Protein AF-A0A1E8Q1Q3-F1 (afdb_monomer_lite)

Organism: NCBI:txid1552759

Secondary structure (DSSP, 8-state):
--HHHHHHHHHHHHHHHHHHHHHTTTSTTHHHHHHHHHHHHHHHHHTT--HHHHHHHHTS-HHHHHHHHSGGGTTT------

Radius of gyration: 12.71 Å; chains: 1; bounding box: 31×31×27 Å

pLDDT: mean 82.24, std 17.11, range [33.78, 95.88]

Sequence (82 aa):
MNDVEVDTMLQAIRDANADVLAAGRRGPGTEAAQERLQHAVDRARAAGLNWGPIAAAIGIARGAAYHRYQRDRRFGWSAAHA

Foldseek 3Di:
DDPVVLVVLLVQLLVLLVQCVVCPDDHDCNVVSVVSNLVSVVVCVVVPHQLPSSCVSNVHDSVVSCVPNVVCVVVDPPPPDD

Structure (mmCIF, N/CA/C/O backbone):
data_AF-A0A1E8Q1Q3-F1
#
_entry.id   AF-A0A1E8Q1Q3-F1
#
loop_
_atom_site.group_PDB
_atom_site.id
_atom_site.type_symbol
_atom_site.label_atom_id
_atom_site.label_alt_id
_atom_site.label_comp_id
_atom_site.label_asym_id
_atom_site.label_entity_id
_atom_site.label_seq_id
_atom_site.pdbx_PDB_ins_code
_atom_site.Cartn_x
_atom_site.Cartn_y
_atom_site.Cartn_z
_atom_site.occupancy
_atom_site.B_iso_or_equiv
_atom_site.auth_seq_id
_atom_site.auth_comp_id
_atom_site.auth_asym_id
_atom_site.auth_atom_id
_atom_site.pdbx_PDB_model_num
ATOM 1 N N . MET A 1 1 ? -10.752 10.307 10.995 1.00 77.88 1 MET A N 1
ATOM 2 C CA . MET A 1 1 ? -10.502 9.835 9.626 1.00 77.88 1 MET A CA 1
ATOM 3 C C . MET A 1 1 ? -11.782 9.206 9.143 1.00 77.88 1 MET A C 1
ATOM 5 O O . MET A 1 1 ? -12.273 8.296 9.803 1.00 77.88 1 MET A O 1
ATOM 9 N N . ASN A 1 2 ? -12.352 9.766 8.087 1.00 88.50 2 ASN A N 1
ATOM 10 C CA . ASN A 1 2 ? -13.649 9.361 7.553 1.00 88.50 2 ASN A CA 1
ATOM 11 C C . ASN A 1 2 ? -13.467 8.259 6.498 1.00 88.50 2 ASN A C 1
ATOM 13 O O . ASN A 1 2 ? -12.372 8.103 5.956 1.00 88.50 2 ASN A O 1
ATOM 17 N N . ASP A 1 3 ? -14.526 7.513 6.174 1.00 88.88 3 ASP A N 1
ATOM 18 C CA . ASP A 1 3 ? -14.436 6.333 5.294 1.00 88.88 3 ASP A CA 1
ATOM 19 C C . ASP A 1 3 ? -13.834 6.637 3.911 1.00 88.88 3 ASP A C 1
ATOM 21 O O . ASP A 1 3 ? -13.053 5.847 3.385 1.00 88.88 3 ASP A O 1
ATOM 25 N N . VAL A 1 4 ? -14.110 7.823 3.356 1.00 92.38 4 VAL A N 1
ATOM 26 C CA . VAL A 1 4 ? -13.549 8.280 2.070 1.00 92.38 4 VAL A CA 1
ATOM 27 C C . VAL A 1 4 ? -12.028 8.461 2.136 1.00 92.38 4 VAL A C 1
ATOM 29 O O . VAL A 1 4 ? -11.314 8.103 1.201 1.00 92.38 4 VAL A O 1
ATOM 32 N N . GLU A 1 5 ? -11.509 8.994 3.245 1.00 91.25 5 GLU A N 1
ATOM 33 C CA . GLU A 1 5 ? -10.065 9.171 3.436 1.00 91.25 5 GLU A CA 1
ATOM 34 C C . GLU A 1 5 ? -9.368 7.817 3.583 1.00 91.25 5 GLU A C 1
ATOM 36 O O . GLU A 1 5 ? -8.297 7.605 3.014 1.00 91.25 5 GLU A O 1
ATOM 41 N N . VAL A 1 6 ? -10.001 6.884 4.308 1.00 91.69 6 VAL A N 1
ATOM 42 C CA . VAL A 1 6 ? -9.506 5.511 4.456 1.00 91.69 6 VAL A CA 1
ATOM 43 C C . VAL A 1 6 ? -9.421 4.833 3.095 1.00 91.69 6 VAL A C 1
ATOM 45 O O . VAL A 1 6 ? -8.371 4.285 2.763 1.00 91.69 6 VAL A O 1
ATOM 48 N N . ASP A 1 7 ? -10.485 4.892 2.293 1.00 94.62 7 ASP A N 1
ATOM 49 C CA . ASP A 1 7 ? -10.488 4.277 0.967 1.00 94.62 7 ASP A CA 1
ATOM 50 C C . ASP A 1 7 ? -9.451 4.919 0.037 1.00 94.62 7 ASP A C 1
ATOM 52 O O . ASP A 1 7 ? -8.691 4.204 -0.610 1.00 94.62 7 ASP A O 1
ATOM 56 N N . THR A 1 8 ? -9.305 6.247 0.073 1.00 95.31 8 THR A N 1
ATOM 57 C CA . THR A 1 8 ? -8.279 6.967 -0.702 1.00 95.31 8 THR A CA 1
ATOM 58 C C . THR A 1 8 ? -6.864 6.502 -0.343 1.00 95.31 8 THR A C 1
ATOM 60 O O . THR A 1 8 ? -6.035 6.261 -1.222 1.00 95.31 8 THR A O 1
ATOM 63 N N . MET A 1 9 ? -6.569 6.330 0.950 1.00 93.88 9 MET A N 1
ATOM 64 C CA . MET A 1 9 ? -5.266 5.828 1.400 1.00 93.88 9 MET A CA 1
ATOM 65 C C . MET A 1 9 ? -5.038 4.370 0.997 1.00 93.88 9 MET A C 1
ATOM 67 O O . MET A 1 9 ? -3.934 4.012 0.584 1.00 93.88 9 MET A O 1
ATOM 71 N N . LEU A 1 10 ? -6.068 3.526 1.093 1.00 94.88 10 LEU A N 1
ATOM 72 C CA . LEU A 1 10 ? -5.982 2.132 0.661 1.00 94.88 10 LEU A CA 1
ATOM 73 C C . LEU A 1 10 ? -5.821 2.021 -0.854 1.00 94.88 10 LEU A C 1
ATOM 75 O O . LEU A 1 10 ? -5.061 1.170 -1.310 1.00 94.88 10 LEU A O 1
ATOM 79 N N . GLN A 1 11 ? -6.469 2.890 -1.627 1.00 94.81 11 GLN A N 1
ATOM 80 C CA . GLN A 1 11 ? -6.317 2.931 -3.073 1.00 94.81 11 GLN A CA 1
ATOM 81 C C . GLN A 1 11 ? -4.894 3.329 -3.469 1.00 94.81 11 GLN A C 1
ATOM 83 O O . GLN A 1 11 ? -4.266 2.615 -4.243 1.00 94.81 11 GLN A O 1
ATOM 88 N N . ALA A 1 12 ? -4.324 4.359 -2.837 1.00 94.25 12 ALA A N 1
ATOM 89 C CA . ALA A 1 12 ? -2.930 4.740 -3.067 1.00 94.25 12 ALA A CA 1
ATOM 90 C C . ALA A 1 12 ? -1.938 3.597 -2.761 1.00 94.25 12 ALA A C 1
ATOM 92 O O . ALA A 1 12 ? -0.934 3.438 -3.455 1.00 94.25 12 ALA A O 1
ATOM 93 N N . ILE A 1 13 ? -2.216 2.779 -1.737 1.00 95.00 13 ILE A N 1
ATOM 94 C CA . ILE A 1 13 ? -1.425 1.578 -1.430 1.00 95.00 13 ILE A CA 1
ATOM 95 C C . ILE A 1 13 ? -1.566 0.520 -2.536 1.00 95.00 13 ILE A C 1
ATOM 97 O O . ILE A 1 13 ? -0.566 -0.088 -2.921 1.00 95.00 13 ILE A O 1
ATOM 101 N N . ARG A 1 14 ? -2.782 0.288 -3.048 1.00 95.88 14 ARG A N 1
ATOM 102 C CA . ARG A 1 14 ? -3.030 -0.667 -4.143 1.00 95.88 14 ARG A CA 1
ATOM 103 C C . ARG A 1 14 ? -2.295 -0.253 -5.414 1.00 95.88 14 ARG A C 1
ATOM 105 O O . ARG A 1 14 ? -1.633 -1.096 -6.011 1.00 95.88 14 ARG A O 1
ATOM 112 N N . ASP A 1 15 ? -2.362 1.025 -5.773 1.00 94.50 15 ASP A N 1
ATOM 113 C CA . ASP A 1 15 ? -1.718 1.564 -6.973 1.00 94.50 15 ASP A CA 1
ATOM 114 C C . ASP A 1 15 ? -0.191 1.418 -6.880 1.00 94.50 15 ASP A C 1
ATOM 116 O O . ASP A 1 15 ? 0.443 0.858 -7.772 1.00 94.50 15 ASP A O 1
ATOM 120 N N . ALA A 1 16 ? 0.402 1.789 -5.740 1.00 92.00 16 ALA A N 1
ATOM 121 C CA . ALA A 1 16 ? 1.838 1.613 -5.520 1.00 92.00 16 ALA A CA 1
ATOM 122 C C . ALA A 1 16 ? 2.262 0.131 -5.506 1.00 92.00 16 ALA A C 1
ATOM 124 O O . ALA A 1 16 ? 3.351 -0.219 -5.957 1.00 92.00 16 ALA A O 1
ATOM 125 N N . ASN A 1 17 ? 1.412 -0.770 -5.005 1.00 93.06 17 ASN A N 1
ATOM 126 C CA . ASN A 1 17 ? 1.679 -2.205 -5.062 1.00 93.06 17 ASN A CA 1
ATOM 127 C C . ASN A 1 17 ? 1.599 -2.739 -6.499 1.00 93.06 17 ASN A C 1
ATOM 129 O O . ASN A 1 17 ? 2.418 -3.573 -6.879 1.00 93.06 17 ASN A O 1
ATOM 133 N N . ALA A 1 18 ? 0.664 -2.239 -7.310 1.00 91.56 18 ALA A N 1
ATOM 134 C CA . ALA A 1 18 ? 0.577 -2.573 -8.727 1.00 91.56 18 ALA A CA 1
ATOM 135 C C . ALA A 1 18 ? 1.838 -2.130 -9.485 1.00 91.56 18 ALA A C 1
ATOM 137 O O . ALA A 1 18 ? 2.380 -2.925 -10.252 1.00 91.56 18 ALA A O 1
ATOM 138 N N . ASP A 1 19 ? 2.369 -0.938 -9.195 1.00 89.31 19 ASP A N 1
ATOM 139 C CA . ASP A 1 19 ? 3.640 -0.460 -9.756 1.00 89.31 19 ASP A CA 1
ATOM 140 C C . ASP A 1 19 ? 4.808 -1.397 -9.412 1.00 89.31 19 ASP A C 1
ATOM 142 O O . ASP A 1 19 ? 5.615 -1.737 -10.279 1.00 89.31 19 ASP A O 1
ATOM 146 N N . VAL A 1 20 ? 4.890 -1.865 -8.160 1.00 89.00 20 VAL A N 1
ATOM 147 C CA . VAL A 1 20 ? 5.923 -2.826 -7.729 1.00 89.00 20 VAL A CA 1
ATOM 148 C C . VAL A 1 20 ? 5.792 -4.151 -8.478 1.00 89.00 20 VAL A C 1
ATOM 150 O O . VAL A 1 20 ? 6.796 -4.733 -8.889 1.00 89.00 20 VAL A O 1
ATOM 153 N N . LEU A 1 21 ? 4.564 -4.640 -8.659 1.00 89.38 21 LEU A N 1
ATOM 154 C CA . LEU A 1 21 ? 4.309 -5.874 -9.398 1.00 89.38 21 LEU A CA 1
ATOM 155 C C . LEU A 1 21 ? 4.649 -5.718 -10.888 1.00 89.38 21 LEU A C 1
ATOM 157 O O . LEU A 1 21 ? 5.235 -6.633 -11.467 1.00 89.38 21 LEU A O 1
ATOM 161 N N . ALA A 1 22 ? 4.345 -4.562 -11.484 1.00 87.25 22 ALA A N 1
ATOM 162 C CA . ALA A 1 22 ? 4.627 -4.248 -12.883 1.00 87.25 22 ALA A CA 1
ATOM 163 C C . ALA A 1 22 ? 6.128 -4.059 -13.161 1.00 87.25 22 ALA A C 1
ATOM 165 O O . ALA A 1 22 ? 6.624 -4.530 -14.183 1.00 87.25 22 ALA A O 1
ATOM 166 N N . ALA A 1 23 ? 6.871 -3.431 -12.242 1.00 84.56 23 ALA A N 1
ATOM 167 C CA . ALA A 1 23 ? 8.326 -3.269 -12.343 1.00 84.56 23 ALA A CA 1
ATOM 168 C C . ALA A 1 23 ? 9.091 -4.610 -12.267 1.00 84.56 23 ALA A C 1
ATOM 170 O O . ALA A 1 23 ? 10.238 -4.716 -12.714 1.00 84.56 23 ALA A O 1
ATOM 171 N N . GLY A 1 24 ? 8.454 -5.656 -11.731 1.00 79.88 24 GLY A N 1
ATOM 172 C CA . GLY A 1 24 ? 9.040 -6.983 -11.587 1.00 79.88 24 GLY A CA 1
ATOM 173 C C . GLY A 1 24 ? 10.111 -7.055 -10.491 1.00 79.88 24 GLY A C 1
ATOM 174 O O . GLY A 1 24 ? 10.233 -6.184 -9.638 1.00 79.88 24 GLY A O 1
ATOM 175 N N . ARG A 1 25 ? 10.892 -8.148 -10.461 1.00 65.31 25 ARG A N 1
ATOM 176 C CA . ARG A 1 25 ? 11.851 -8.405 -9.362 1.00 65.31 25 ARG A CA 1
ATOM 177 C C . ARG A 1 25 ? 13.195 -7.679 -9.486 1.00 65.31 25 ARG A C 1
ATOM 179 O O . ARG A 1 25 ? 13.898 -7.603 -8.483 1.00 65.31 25 ARG A O 1
ATOM 186 N N . ARG A 1 26 ? 13.610 -7.262 -10.688 1.00 62.84 26 ARG A N 1
ATOM 187 C CA . ARG A 1 26 ? 14.966 -6.730 -10.969 1.00 62.84 26 ARG A CA 1
ATOM 188 C C . ARG A 1 26 ? 14.99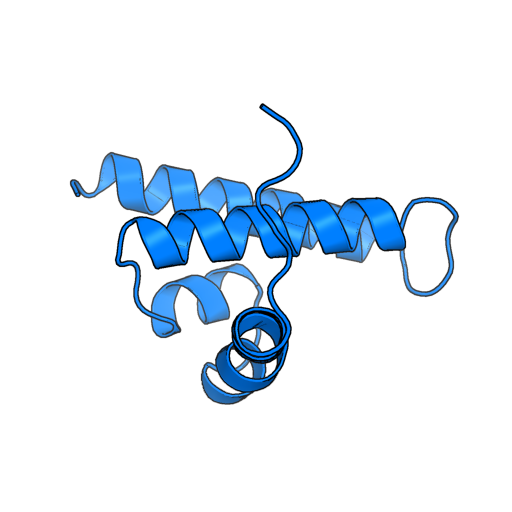3 -5.719 -12.126 1.00 62.84 26 ARG A C 1
ATOM 190 O O . ARG A 1 26 ? 15.995 -5.618 -12.827 1.00 62.84 26 ARG A O 1
ATOM 197 N N . GLY A 1 27 ? 13.886 -5.021 -12.368 1.00 65.31 27 GLY A N 1
ATOM 198 C CA . GLY A 1 27 ? 13.827 -3.975 -13.389 1.00 65.31 27 GLY A CA 1
ATOM 199 C C . GLY A 1 27 ? 14.341 -2.633 -12.852 1.00 65.31 27 GLY A C 1
ATOM 200 O O . GLY A 1 27 ? 14.134 -2.346 -11.664 1.00 65.31 27 GLY A O 1
ATOM 201 N N . PRO A 1 28 ? 14.970 -1.785 -13.688 1.00 59.50 28 PRO A N 1
ATOM 202 C CA . PRO A 1 28 ? 15.192 -0.385 -13.334 1.00 59.50 28 PRO A CA 1
ATOM 203 C C . PRO A 1 28 ? 13.828 0.256 -13.033 1.00 59.50 28 PRO A C 1
ATOM 205 O O . PRO A 1 28 ? 12.940 0.251 -13.879 1.00 59.50 28 PRO A O 1
ATOM 208 N N . GLY A 1 29 ? 13.628 0.721 -11.797 1.00 72.44 29 GLY A N 1
ATOM 209 C CA . GLY A 1 29 ? 12.334 1.218 -11.301 1.00 72.44 29 GLY A CA 1
ATOM 210 C C . GLY A 1 29 ? 11.704 0.383 -10.181 1.00 72.44 29 GLY A C 1
ATOM 211 O O . GLY A 1 29 ? 10.775 0.856 -9.533 1.00 72.44 29 GLY A O 1
ATOM 212 N N . THR A 1 30 ? 12.240 -0.808 -9.887 1.00 82.94 30 THR A N 1
ATOM 213 C CA . THR A 1 30 ? 11.760 -1.645 -8.769 1.00 82.94 30 THR A CA 1
ATOM 214 C C . THR A 1 30 ? 11.970 -0.956 -7.417 1.00 82.94 30 THR A C 1
ATOM 216 O O . THR A 1 30 ? 11.067 -0.964 -6.586 1.00 82.94 30 THR A O 1
ATOM 219 N N . GLU A 1 31 ? 13.133 -0.335 -7.199 1.00 83.69 31 GLU A N 1
ATOM 220 C CA . GLU A 1 31 ? 13.443 0.387 -5.953 1.00 83.69 31 GLU A CA 1
ATOM 221 C C . GLU A 1 31 ? 12.515 1.588 -5.763 1.00 83.69 31 GLU A C 1
ATOM 223 O O . GLU A 1 31 ? 11.836 1.678 -4.746 1.00 83.69 31 GLU A O 1
ATOM 228 N N . ALA A 1 32 ? 12.369 2.434 -6.787 1.00 85.25 32 ALA A N 1
ATOM 229 C CA . ALA A 1 32 ? 11.461 3.580 -6.743 1.00 85.25 32 ALA A CA 1
ATOM 230 C C . ALA A 1 32 ? 9.994 3.169 -6.506 1.00 85.25 32 ALA A C 1
ATOM 232 O O . ALA A 1 32 ? 9.267 3.832 -5.766 1.00 85.25 32 ALA A O 1
ATOM 233 N N . ALA A 1 33 ? 9.536 2.064 -7.106 1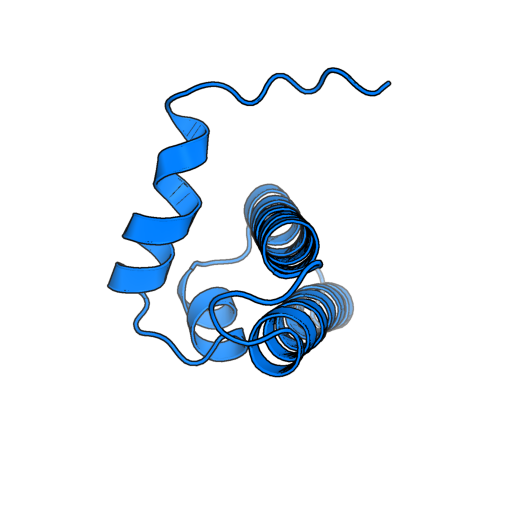.00 86.81 33 ALA A N 1
ATOM 234 C CA . ALA A 1 33 ? 8.197 1.537 -6.851 1.00 86.81 33 ALA A CA 1
ATOM 235 C C . ALA A 1 33 ? 8.052 1.033 -5.401 1.00 86.81 33 ALA A C 1
ATOM 237 O O . ALA A 1 33 ? 7.032 1.279 -4.755 1.00 86.81 33 ALA A O 1
ATOM 238 N N . GLN A 1 34 ? 9.079 0.369 -4.860 1.00 88.81 34 GLN A N 1
ATOM 239 C CA . GLN A 1 34 ? 9.090 -0.083 -3.467 1.00 88.81 34 GLN A CA 1
ATOM 240 C C . GLN A 1 34 ? 9.100 1.089 -2.481 1.00 88.81 34 GLN A C 1
ATOM 242 O O . GLN A 1 34 ? 8.359 1.043 -1.500 1.00 88.81 34 GLN A O 1
ATOM 247 N N . GLU A 1 35 ? 9.859 2.149 -2.760 1.00 88.81 35 GLU A N 1
ATOM 248 C CA . GLU A 1 35 ? 9.863 3.385 -1.971 1.00 88.81 35 GLU A CA 1
ATOM 249 C C . GLU A 1 35 ? 8.489 4.062 -1.977 1.00 88.81 35 GLU A C 1
ATOM 251 O O . GLU A 1 35 ? 7.977 4.430 -0.921 1.00 88.81 35 GLU A O 1
ATOM 256 N N . ARG A 1 36 ? 7.829 4.166 -3.140 1.00 89.75 36 ARG A N 1
ATOM 257 C CA . ARG A 1 36 ? 6.455 4.697 -3.220 1.00 89.75 36 ARG A CA 1
ATOM 258 C C . ARG A 1 36 ? 5.478 3.881 -2.382 1.00 89.75 36 ARG A C 1
ATOM 260 O O . ARG A 1 36 ? 4.635 4.456 -1.690 1.00 89.75 36 ARG A O 1
ATOM 267 N N . LEU A 1 37 ? 5.602 2.554 -2.416 1.00 91.88 37 LEU A N 1
ATOM 268 C CA . LEU A 1 37 ? 4.771 1.669 -1.607 1.00 91.88 37 LEU A CA 1
ATOM 269 C C . LEU A 1 37 ? 5.040 1.854 -0.107 1.00 91.88 37 LEU A C 1
ATOM 271 O O . LEU A 1 37 ? 4.088 1.959 0.666 1.00 91.88 37 LEU A O 1
ATOM 275 N N . GLN A 1 38 ? 6.307 1.953 0.302 1.00 91.62 38 GLN A N 1
ATOM 276 C CA . GLN A 1 38 ? 6.696 2.248 1.685 1.00 91.62 38 GLN A CA 1
ATOM 277 C C . GLN A 1 38 ? 6.087 3.581 2.146 1.00 91.62 38 GLN A C 1
ATOM 279 O O . GLN A 1 38 ? 5.385 3.625 3.155 1.00 91.62 38 GLN A O 1
ATOM 284 N N . HIS A 1 39 ? 6.220 4.635 1.343 1.00 91.06 39 HIS A N 1
ATOM 285 C CA . HIS A 1 39 ? 5.627 5.944 1.610 1.00 91.06 39 HIS A CA 1
ATOM 286 C C . HIS A 1 39 ? 4.102 5.922 1.760 1.00 91.06 39 HIS A C 1
ATOM 288 O O . HIS A 1 39 ? 3.548 6.607 2.625 1.00 91.06 39 HIS A O 1
ATOM 294 N N . ALA A 1 40 ? 3.397 5.177 0.906 1.00 93.19 40 ALA A N 1
ATOM 295 C CA . ALA A 1 40 ? 1.946 5.040 0.996 1.00 93.19 40 ALA A CA 1
ATOM 296 C C . ALA A 1 40 ? 1.533 4.331 2.296 1.00 93.19 40 ALA A C 1
ATOM 298 O O . ALA A 1 40 ? 0.620 4.789 2.989 1.00 93.19 40 ALA A O 1
ATOM 299 N N . VAL A 1 41 ? 2.250 3.266 2.669 1.00 93.12 41 VAL A N 1
ATOM 300 C CA . VAL A 1 41 ? 2.040 2.542 3.930 1.00 93.12 41 VAL A CA 1
ATOM 301 C C . VAL A 1 41 ? 2.327 3.436 5.137 1.00 93.12 41 VAL A C 1
ATOM 303 O O . VAL A 1 41 ? 1.525 3.463 6.073 1.00 93.12 41 VAL A O 1
ATOM 306 N N . ASP A 1 42 ? 3.411 4.207 5.117 1.00 90.69 42 ASP A N 1
ATOM 307 C CA . ASP A 1 42 ? 3.781 5.096 6.219 1.00 90.69 42 ASP A CA 1
ATOM 308 C C . ASP A 1 42 ? 2.775 6.226 6.412 1.00 90.69 42 ASP A C 1
ATOM 310 O O . ASP A 1 42 ? 2.379 6.496 7.547 1.00 90.69 42 ASP A O 1
ATOM 314 N N . ARG A 1 43 ? 2.277 6.832 5.326 1.00 90.56 43 ARG A N 1
ATOM 315 C CA . ARG A 1 43 ? 1.193 7.824 5.408 1.00 90.56 43 ARG A CA 1
ATOM 316 C C . ARG A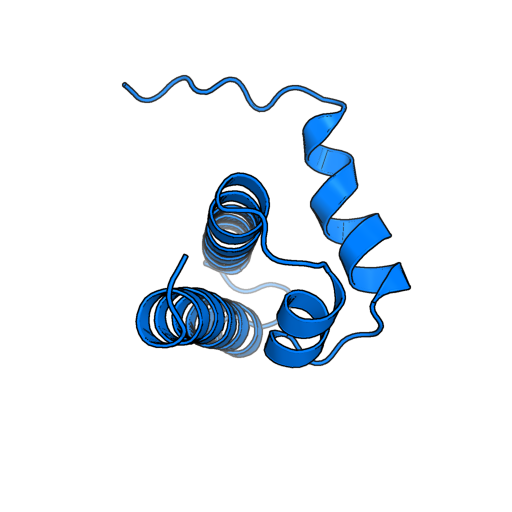 1 43 ? -0.075 7.225 6.007 1.00 90.56 43 ARG A C 1
ATOM 318 O O . ARG A 1 43 ? -0.647 7.815 6.922 1.00 90.56 43 ARG A O 1
ATOM 325 N N . ALA A 1 44 ? -0.475 6.032 5.566 1.00 91.56 44 ALA A N 1
ATOM 326 C CA . ALA A 1 44 ? -1.630 5.342 6.132 1.00 91.56 44 ALA A CA 1
ATOM 327 C C . ALA A 1 44 ? -1.433 5.022 7.626 1.00 91.56 44 ALA A C 1
ATOM 329 O O . ALA A 1 44 ? -2.342 5.193 8.439 1.00 91.56 44 ALA A O 1
ATOM 330 N N . ARG A 1 45 ? -0.225 4.607 8.026 1.00 91.69 45 ARG A N 1
ATOM 331 C CA . ARG A 1 45 ? 0.110 4.347 9.434 1.00 91.69 45 ARG A CA 1
ATOM 332 C C . ARG A 1 45 ? 0.145 5.616 10.277 1.00 91.69 45 ARG A C 1
ATOM 334 O O . ARG A 1 45 ? -0.334 5.572 11.409 1.00 91.69 45 ARG A O 1
ATOM 341 N N . ALA A 1 46 ? 0.678 6.717 9.753 1.00 89.19 46 ALA A N 1
ATOM 342 C CA . ALA A 1 46 ? 0.685 8.020 10.416 1.00 89.19 46 ALA A CA 1
ATOM 343 C C . ALA A 1 46 ? -0.739 8.561 10.620 1.00 89.19 46 ALA A C 1
ATOM 345 O O . ALA A 1 46 ? -1.028 9.139 11.662 1.00 89.19 46 ALA A O 1
ATOM 346 N N . ALA A 1 47 ? -1.645 8.282 9.679 1.00 87.94 47 ALA A N 1
ATOM 347 C CA . ALA A 1 47 ? -3.068 8.595 9.789 1.00 87.94 47 ALA A CA 1
ATOM 348 C C . ALA A 1 47 ? -3.850 7.652 10.729 1.00 87.94 47 ALA A C 1
ATOM 350 O O . ALA A 1 47 ? -5.034 7.864 10.987 1.00 87.94 47 ALA A O 1
ATOM 351 N N . GLY A 1 48 ? -3.201 6.611 11.264 1.00 90.81 48 GLY A N 1
ATOM 352 C CA . GLY A 1 48 ? -3.786 5.693 12.241 1.00 90.81 48 GLY A CA 1
ATOM 353 C C . GLY A 1 48 ? -4.443 4.441 11.652 1.00 90.81 48 GLY A C 1
ATOM 354 O O . GLY A 1 48 ? -5.058 3.687 12.407 1.00 90.81 48 GLY A O 1
ATOM 355 N N . LEU A 1 49 ? -4.303 4.157 10.348 1.00 91.56 49 LEU A N 1
ATOM 356 C CA . LEU A 1 49 ? -4.848 2.925 9.762 1.00 91.56 49 LEU A CA 1
ATOM 357 C C . LEU A 1 49 ? -4.203 1.688 10.382 1.00 91.56 49 LEU A C 1
ATOM 359 O O . LEU A 1 49 ? -2.986 1.601 10.565 1.00 91.56 49 LEU A O 1
ATOM 363 N N . ASN A 1 50 ? -5.022 0.675 10.642 1.00 91.88 50 ASN A N 1
ATOM 364 C CA . ASN A 1 50 ? -4.559 -0.613 11.134 1.00 91.88 50 ASN A CA 1
ATOM 365 C C . ASN A 1 50 ? -3.805 -1.406 10.056 1.00 91.88 50 ASN A C 1
ATOM 367 O O . ASN A 1 50 ? -4.067 -1.294 8.861 1.00 91.88 50 ASN A O 1
ATOM 371 N N . TRP A 1 51 ? -2.913 -2.298 10.494 1.00 91.69 51 TRP A N 1
ATOM 372 C CA . TRP A 1 51 ? -2.177 -3.191 9.591 1.00 91.69 51 TRP A CA 1
ATOM 373 C C . TRP A 1 51 ? -3.070 -4.159 8.808 1.00 91.69 51 TRP A C 1
ATOM 375 O O . TRP A 1 51 ? -2.649 -4.638 7.767 1.00 91.69 51 TRP A O 1
ATOM 385 N N . GLY A 1 52 ? -4.279 -4.467 9.294 1.00 94.50 52 GLY A N 1
ATOM 386 C CA . GLY A 1 52 ? -5.209 -5.376 8.612 1.00 94.50 52 GL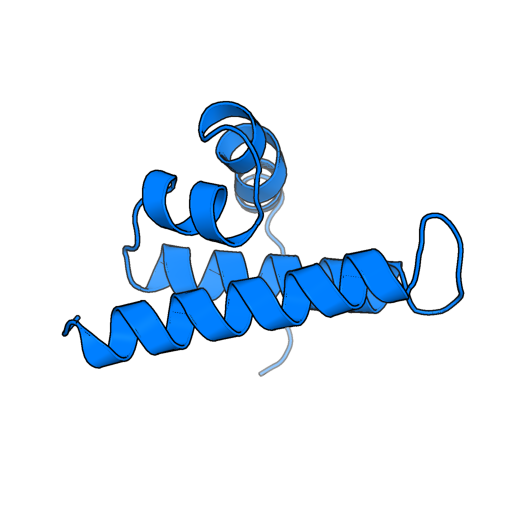Y A CA 1
ATOM 387 C C . GLY A 1 52 ? -5.621 -4.866 7.224 1.00 94.50 52 GLY A C 1
ATOM 388 O O . GLY A 1 52 ? -5.289 -5.520 6.239 1.00 94.50 52 GLY A O 1
ATOM 389 N N . PRO A 1 53 ? -6.272 -3.691 7.128 1.00 94.00 53 PRO A N 1
ATOM 390 C CA . PRO A 1 53 ? -6.628 -3.078 5.847 1.00 94.00 53 PRO A CA 1
ATOM 391 C C . PRO A 1 53 ? -5.435 -2.867 4.906 1.00 94.00 53 PRO A C 1
ATOM 393 O O . PRO A 1 53 ? -5.530 -3.164 3.720 1.00 94.00 53 PRO A O 1
ATOM 396 N N . ILE A 1 54 ? -4.290 -2.429 5.440 1.00 94.19 54 ILE A N 1
ATOM 397 C CA . ILE A 1 54 ? -3.056 -2.231 4.662 1.00 94.19 54 ILE A CA 1
ATOM 398 C C . ILE A 1 54 ? -2.573 -3.558 4.060 1.00 94.19 54 ILE A C 1
ATOM 400 O O . ILE A 1 54 ? -2.277 -3.633 2.872 1.00 94.19 54 ILE A O 1
ATOM 404 N N . ALA A 1 55 ? -2.522 -4.620 4.868 1.00 94.38 55 ALA A N 1
ATOM 405 C CA . ALA 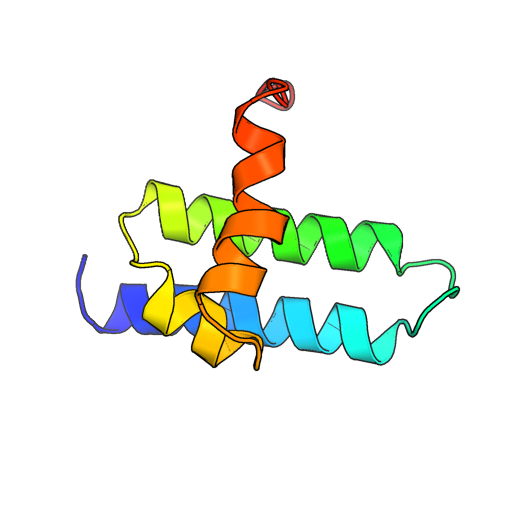A 1 55 ? -2.104 -5.948 4.431 1.00 94.38 55 ALA A CA 1
ATOM 406 C C . ALA A 1 55 ? -3.052 -6.533 3.372 1.00 94.38 55 ALA A C 1
ATOM 408 O O . ALA A 1 55 ? -2.589 -7.111 2.389 1.00 94.38 55 ALA A O 1
ATOM 409 N N . ALA A 1 56 ? -4.362 -6.323 3.539 1.00 95.12 56 ALA A N 1
ATOM 410 C CA . ALA A 1 56 ? -5.364 -6.710 2.552 1.00 95.12 56 ALA A CA 1
ATOM 411 C C . ALA A 1 56 ? -5.180 -5.959 1.223 1.00 95.12 56 ALA A C 1
ATOM 413 O O . ALA A 1 56 ? -5.257 -6.576 0.165 1.00 95.12 56 ALA A O 1
ATOM 414 N N . ALA A 1 57 ? -4.873 -4.657 1.265 1.00 94.12 57 ALA A N 1
ATOM 415 C CA . ALA A 1 57 ? -4.657 -3.838 0.071 1.00 94.12 57 ALA A CA 1
ATOM 416 C C . ALA A 1 57 ? -3.455 -4.292 -0.779 1.00 94.12 57 ALA A C 1
ATOM 418 O O . ALA A 1 57 ? -3.492 -4.166 -1.998 1.00 94.12 57 ALA A O 1
ATOM 419 N N . ILE A 1 58 ? -2.417 -4.854 -0.157 1.00 92.44 58 ILE A N 1
ATOM 420 C CA . ILE A 1 58 ? -1.224 -5.369 -0.857 1.00 92.44 58 ILE A CA 1
ATOM 421 C C . ILE A 1 58 ? -1.238 -6.893 -1.059 1.00 92.44 58 ILE A C 1
ATOM 423 O O . ILE A 1 58 ? -0.296 -7.447 -1.621 1.00 92.44 58 ILE A O 1
ATOM 427 N N . GLY A 1 59 ? -2.286 -7.583 -0.597 1.00 93.19 59 GLY A N 1
ATOM 428 C CA . GLY A 1 59 ? -2.463 -9.024 -0.792 1.00 93.19 59 GLY A CA 1
ATOM 429 C C . GLY A 1 59 ? -1.524 -9.912 0.033 1.00 93.19 59 GLY A C 1
ATOM 430 O O . GLY A 1 59 ? -1.181 -11.007 -0.411 1.00 93.19 59 GLY A O 1
ATOM 431 N N . ILE A 1 60 ? -1.090 -9.472 1.220 1.00 92.44 60 ILE A N 1
ATOM 432 C CA . ILE A 1 60 ? -0.225 -10.274 2.106 1.00 92.44 60 ILE A CA 1
ATOM 433 C C . ILE A 1 60 ? -0.839 -10.461 3.494 1.00 92.44 60 ILE A C 1
ATOM 435 O O . ILE A 1 60 ? -1.767 -9.766 3.901 1.00 92.44 60 ILE A O 1
ATOM 439 N N . ALA A 1 61 ? -0.286 -11.395 4.268 1.00 92.94 61 ALA A N 1
ATOM 440 C CA . ALA A 1 61 ? -0.697 -11.588 5.653 1.00 92.94 61 ALA A CA 1
ATOM 441 C C . ALA A 1 61 ? -0.331 -10.373 6.526 1.00 92.94 61 ALA A C 1
ATOM 443 O O . ALA A 1 61 ? 0.757 -9.808 6.408 1.00 92.94 61 ALA A O 1
ATOM 444 N N . ARG A 1 62 ? -1.193 -10.032 7.494 1.00 92.12 62 ARG A N 1
ATOM 445 C CA . ARG A 1 62 ? -0.971 -8.923 8.445 1.00 92.12 62 ARG A CA 1
ATOM 446 C C . ARG A 1 62 ? 0.404 -8.971 9.118 1.00 92.12 62 ARG A C 1
ATOM 448 O O . ARG A 1 62 ? 1.062 -7.940 9.228 1.00 92.12 62 ARG A O 1
ATOM 455 N N . GLY A 1 63 ? 0.832 -10.153 9.568 1.00 88.88 63 GLY A N 1
ATOM 456 C CA . GLY A 1 63 ? 2.145 -10.338 10.194 1.00 88.88 63 GLY A CA 1
ATOM 457 C C . GLY A 1 63 ? 3.295 -10.026 9.235 1.00 88.88 63 GLY A C 1
ATOM 458 O O . GLY A 1 63 ? 4.239 -9.342 9.617 1.00 88.88 63 GLY A O 1
ATOM 459 N N . ALA A 1 64 ? 3.180 -10.435 7.969 1.00 88.62 64 ALA A N 1
ATOM 460 C CA . ALA A 1 64 ? 4.174 -10.130 6.944 1.00 88.62 64 ALA A CA 1
ATOM 461 C C . ALA A 1 64 ? 4.252 -8.622 6.657 1.00 88.62 64 ALA A C 1
ATOM 463 O O . ALA A 1 64 ? 5.351 -8.082 6.566 1.00 88.62 64 ALA A O 1
ATOM 464 N N . ALA A 1 65 ? 3.110 -7.926 6.593 1.00 89.94 65 ALA A N 1
ATOM 465 C CA . ALA A 1 65 ? 3.079 -6.470 6.440 1.00 89.94 65 ALA A CA 1
ATOM 466 C C . ALA A 1 65 ? 3.748 -5.757 7.623 1.00 89.94 65 ALA A C 1
ATOM 468 O O . ALA A 1 65 ? 4.611 -4.906 7.427 1.00 89.94 65 ALA A O 1
ATOM 469 N N . TYR A 1 66 ? 3.416 -6.155 8.851 1.00 88.00 66 TYR A N 1
ATOM 470 C CA . TYR A 1 66 ? 4.057 -5.622 10.051 1.00 88.00 66 TYR A CA 1
ATOM 471 C C . TYR A 1 66 ? 5.578 -5.818 10.013 1.00 88.00 66 TYR A C 1
ATOM 473 O O . TYR A 1 66 ? 6.324 -4.851 10.115 1.00 88.00 66 TYR A O 1
ATOM 481 N N . HIS A 1 67 ? 6.052 -7.045 9.782 1.00 87.69 67 HIS A N 1
ATOM 482 C CA . HIS A 1 67 ? 7.487 -7.331 9.732 1.00 87.69 67 HIS A CA 1
ATOM 483 C C . HIS A 1 67 ? 8.221 -6.576 8.619 1.00 87.69 67 HIS A C 1
ATOM 485 O O . HIS A 1 67 ? 9.366 -6.172 8.820 1.00 87.69 67 HIS A O 1
ATOM 491 N N . ARG A 1 68 ? 7.580 -6.395 7.460 1.00 86.12 68 ARG A N 1
ATOM 492 C CA . ARG A 1 68 ? 8.175 -5.739 6.293 1.00 86.12 68 ARG A CA 1
ATOM 493 C C . ARG A 1 68 ? 8.265 -4.225 6.462 1.00 86.12 68 ARG A C 1
ATOM 495 O O . ARG A 1 68 ? 9.344 -3.678 6.299 1.00 86.12 68 ARG A O 1
ATOM 502 N N . TYR A 1 69 ? 7.160 -3.575 6.822 1.00 84.50 69 TYR A N 1
ATOM 503 C CA . TYR A 1 69 ? 7.035 -2.113 6.765 1.00 84.50 69 TYR A CA 1
ATOM 504 C C . TYR A 1 69 ? 7.255 -1.420 8.113 1.00 84.50 69 TYR A C 1
ATOM 506 O O . TYR A 1 69 ? 7.498 -0.221 8.162 1.00 84.50 69 TYR A O 1
ATOM 514 N N . GLN A 1 70 ? 7.185 -2.139 9.238 1.00 77.25 70 GLN A N 1
ATOM 515 C CA . GLN A 1 70 ? 7.488 -1.539 10.540 1.00 77.25 70 GLN A CA 1
ATOM 516 C C . GLN A 1 70 ? 9.000 -1.429 10.792 1.00 77.25 70 GLN A C 1
ATOM 518 O O . GLN A 1 70 ? 9.431 -0.591 11.587 1.00 77.25 70 GLN A O 1
ATOM 523 N N . ARG A 1 71 ? 9.812 -2.279 10.147 1.00 61.31 71 ARG A N 1
ATOM 524 C CA . ARG A 1 71 ? 11.257 -2.371 10.404 1.00 61.31 71 ARG A CA 1
ATOM 525 C C . ARG A 1 71 ? 11.989 -1.057 10.095 1.00 61.31 71 ARG A C 1
ATOM 527 O O . ARG A 1 71 ? 12.922 -0.723 10.824 1.00 61.31 71 ARG A O 1
ATOM 534 N N . ASP A 1 72 ? 11.490 -0.281 9.133 1.00 55.03 72 ASP A N 1
ATOM 535 C CA . ASP A 1 72 ? 12.048 1.023 8.746 1.00 55.03 72 ASP A CA 1
ATOM 536 C C . ASP A 1 72 ? 11.796 2.153 9.747 1.00 55.03 72 ASP A C 1
ATOM 538 O O . ASP A 1 72 ? 12.493 3.161 9.738 1.00 55.03 72 ASP A O 1
ATOM 542 N N . ARG A 1 73 ? 10.887 1.988 10.716 1.00 52.88 73 ARG A N 1
ATOM 543 C CA . ARG A 1 73 ? 10.744 2.987 11.790 1.00 52.88 73 ARG A CA 1
ATOM 544 C C . ARG A 1 73 ? 11.852 2.916 12.841 1.00 52.88 73 ARG A C 1
ATOM 546 O O . ARG A 1 73 ? 11.989 3.851 13.626 1.00 52.88 73 ARG A O 1
ATOM 553 N N . ARG A 1 74 ? 12.602 1.807 12.917 1.00 47.12 74 ARG A N 1
ATOM 554 C CA . ARG A 1 74 ? 13.631 1.599 13.954 1.00 47.12 74 ARG A CA 1
ATOM 555 C C . ARG A 1 74 ? 14.999 2.160 13.553 1.00 47.12 74 ARG A C 1
ATOM 557 O O . ARG A 1 74 ? 15.780 2.498 14.436 1.00 47.12 74 ARG A O 1
ATOM 564 N N . PHE A 1 75 ? 15.263 2.297 12.256 1.00 45.97 75 PHE A N 1
ATOM 565 C CA . PHE A 1 75 ? 16.398 3.044 11.721 1.00 45.97 75 PHE A CA 1
ATOM 566 C C . PHE A 1 75 ? 15.833 4.291 11.065 1.00 45.97 75 PHE A C 1
ATOM 568 O O . PHE A 1 75 ? 15.379 4.223 9.935 1.00 45.97 75 PHE A O 1
ATOM 575 N N . GLY A 1 76 ? 15.775 5.388 11.824 1.00 43.44 76 GLY A N 1
ATOM 576 C CA . GLY A 1 76 ? 15.134 6.629 11.408 1.00 43.44 76 GLY A CA 1
ATOM 577 C C . GLY A 1 76 ? 15.500 7.022 9.982 1.00 43.44 76 GLY A C 1
ATOM 578 O O . GLY A 1 76 ? 16.570 7.577 9.740 1.00 43.44 76 GLY A O 1
ATOM 579 N N . TRP A 1 77 ? 14.576 6.786 9.054 1.00 43.72 77 TRP A N 1
ATOM 580 C CA . TRP A 1 77 ? 14.533 7.547 7.828 1.00 43.72 77 TRP A CA 1
ATOM 581 C C . TRP A 1 77 ? 14.090 8.949 8.231 1.00 43.72 77 TRP A C 1
ATOM 583 O O . TRP A 1 77 ? 12.916 9.238 8.471 1.00 43.72 77 TRP A O 1
ATOM 593 N N . SER A 1 78 ? 15.107 9.763 8.500 1.00 40.91 78 SER A N 1
ATOM 594 C CA . SER A 1 78 ? 14.987 11.174 8.795 1.00 40.91 78 SER A CA 1
ATOM 595 C C . SER A 1 78 ? 14.109 11.803 7.722 1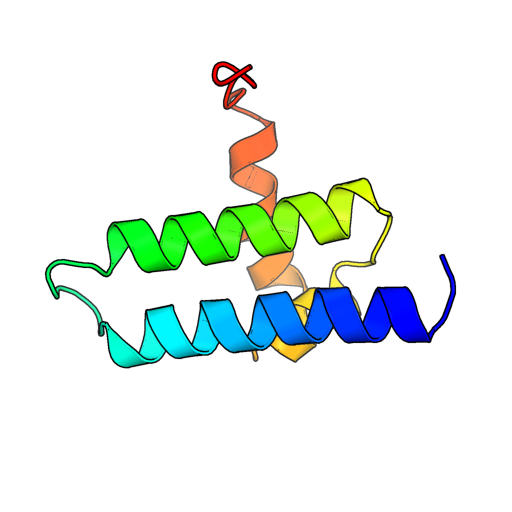.00 40.91 78 SER A C 1
ATOM 597 O O . SER A 1 78 ? 14.387 11.658 6.532 1.00 40.91 78 SER A O 1
ATOM 599 N N . ALA A 1 79 ? 13.065 12.504 8.152 1.00 43.12 79 ALA A N 1
ATOM 600 C CA . ALA A 1 79 ? 12.327 13.458 7.342 1.00 43.12 79 ALA A CA 1
ATOM 601 C C . ALA A 1 79 ? 13.259 14.617 6.934 1.00 43.12 79 ALA A C 1
ATOM 603 O O . ALA A 1 79 ? 13.139 15.738 7.417 1.00 43.12 79 ALA A O 1
ATOM 604 N N . ALA A 1 80 ? 14.227 14.328 6.071 1.00 39.69 80 ALA A N 1
ATOM 605 C CA . ALA A 1 80 ? 15.067 15.289 5.388 1.00 39.69 80 ALA A CA 1
ATOM 606 C C . ALA A 1 80 ? 14.609 15.301 3.934 1.00 39.69 80 ALA A C 1
ATOM 608 O O . ALA A 1 80 ? 15.164 14.566 3.135 1.00 39.69 80 ALA A O 1
ATOM 609 N N . HIS A 1 81 ? 13.533 16.039 3.656 1.00 36.34 81 HIS A N 1
ATOM 610 C CA . HIS A 1 81 ? 13.182 16.680 2.378 1.00 36.34 81 HIS A CA 1
ATOM 611 C C . HIS A 1 81 ? 11.991 17.614 2.666 1.00 36.34 81 HIS A C 1
ATOM 613 O O . HIS A 1 81 ? 10.864 17.377 2.232 1.00 36.34 81 HIS A O 1
ATOM 619 N N . ALA A 1 82 ? 12.259 18.625 3.500 1.00 33.78 82 ALA A N 1
ATOM 620 C CA . ALA A 1 82 ? 11.467 19.849 3.589 1.00 33.78 82 ALA A CA 1
ATOM 621 C C . ALA A 1 82 ? 12.147 20.922 2.733 1.00 33.78 82 ALA A C 1
ATOM 623 O O . ALA A 1 82 ? 13.401 20.903 2.696 1.00 33.78 82 ALA A O 1
#